Protein AF-A0A2E4KZV9-F1 (afdb_monomer_lite)

Secondary structure (DSSP, 8-state):
--SSSSTTGGGS-------------TTHHHHHHHHHHHHHHIIIIIHHHHHHHHHHS-HHHHHHHHHHHHHHHHHHHHHHHHHTT-HHHHHHHHHHHHHHHHTTTTTTS-HHHHTT-------HHHHHHHTT----SEEEETTTEEEEHHHHHHHHHHTTT-TT--SS---SSSSS--

Radius of gyration: 22.63 Å; chains: 1; bounding box: 38×75×46 Å

pLDDT: mean 75.17, std 19.15, range [31.3, 96.81]

Structure (mmCIF, N/CA/C/O backbone):
data_AF-A0A2E4KZV9-F1
#
_entry.id   AF-A0A2E4KZV9-F1
#
loop_
_atom_site.group_PDB
_atom_site.id
_atom_site.type_symbol
_atom_site.label_atom_id
_atom_site.label_alt_id
_atom_site.label_comp_id
_atom_site.label_asym_id
_atom_site.label_entity_id
_atom_site.label_seq_id
_atom_site.pdbx_PDB_ins_code
_atom_site.Cartn_x
_atom_site.Cartn_y
_atom_site.Cartn_z
_atom_site.occupancy
_atom_site.B_iso_or_equiv
_atom_site.auth_seq_id
_atom_site.auth_comp_id
_atom_site.auth_asym_id
_atom_site.auth_atom_id
_atom_site.pdbx_PDB_model_num
ATOM 1 N N . MET A 1 1 ? 0.400 57.249 -24.953 1.00 50.06 1 MET A N 1
ATOM 2 C CA . MET A 1 1 ? 1.230 56.391 -25.832 1.00 50.06 1 MET A CA 1
ATOM 3 C C . MET A 1 1 ? 2.308 55.679 -25.005 1.00 50.06 1 MET A C 1
ATOM 5 O O . MET A 1 1 ? 3.477 55.988 -25.154 1.00 50.06 1 MET A O 1
ATOM 9 N N . THR A 1 2 ? 1.944 54.763 -24.096 1.00 50.38 2 THR A N 1
ATOM 10 C CA . THR A 1 2 ? 2.905 54.225 -23.094 1.00 50.38 2 THR A CA 1
ATOM 11 C C . THR A 1 2 ? 2.574 52.808 -22.599 1.00 50.38 2 THR A C 1
ATOM 13 O O . THR A 1 2 ? 2.944 52.428 -21.495 1.00 50.38 2 THR A O 1
ATOM 16 N N . ARG A 1 3 ? 1.872 51.988 -23.394 1.00 49.19 3 ARG A N 1
ATOM 17 C CA . ARG A 1 3 ? 1.555 50.592 -23.013 1.00 49.19 3 ARG A CA 1
ATOM 18 C C . ARG A 1 3 ? 2.092 49.512 -23.958 1.00 49.19 3 ARG A C 1
ATOM 20 O O . ARG A 1 3 ? 1.986 48.339 -23.630 1.00 49.19 3 ARG A O 1
ATOM 27 N N . SER A 1 4 ? 2.733 49.879 -25.068 1.00 48.75 4 SER A N 1
ATOM 28 C CA . SER A 1 4 ? 3.157 48.917 -26.101 1.00 48.75 4 SER A CA 1
ATOM 29 C C . SER A 1 4 ? 4.631 48.500 -26.053 1.00 48.75 4 SER A C 1
ATOM 31 O O . SER A 1 4 ? 5.063 47.791 -26.951 1.00 48.75 4 SER A O 1
ATOM 33 N N . PHE A 1 5 ? 5.413 48.899 -25.042 1.00 48.28 5 PHE A N 1
ATOM 34 C CA . PHE A 1 5 ? 6.858 48.605 -25.024 1.00 48.28 5 PHE A CA 1
ATOM 35 C C . PHE A 1 5 ? 7.268 47.425 -24.126 1.00 48.28 5 PHE A C 1
ATOM 37 O O . PHE A 1 5 ? 8.354 46.880 -24.289 1.00 48.28 5 PHE A O 1
ATOM 44 N N . TYR A 1 6 ? 6.396 46.969 -23.222 1.00 45.91 6 TYR A N 1
ATOM 45 C CA . TYR A 1 6 ? 6.730 45.884 -22.285 1.00 45.91 6 TYR A CA 1
ATOM 46 C C . TYR A 1 6 ? 6.465 44.472 -22.824 1.00 45.91 6 TYR A C 1
ATOM 48 O O . TYR A 1 6 ? 6.911 43.502 -22.221 1.00 45.91 6 TYR A O 1
ATOM 56 N N . PHE A 1 7 ? 5.786 44.332 -23.966 1.00 44.88 7 PHE A N 1
ATOM 57 C CA . PHE A 1 7 ? 5.436 43.012 -24.504 1.00 44.88 7 PHE A CA 1
ATOM 58 C C . PHE A 1 7 ? 6.559 42.332 -25.300 1.00 44.88 7 PHE A C 1
ATOM 60 O O . PHE A 1 7 ? 6.496 41.128 -25.518 1.00 44.88 7 PHE A O 1
ATOM 67 N N . VAL A 1 8 ? 7.599 43.064 -25.714 1.00 48.72 8 VAL A N 1
ATOM 68 C CA . VAL A 1 8 ? 8.648 42.515 -26.597 1.00 48.72 8 VAL A CA 1
ATOM 69 C C . VAL A 1 8 ? 9.877 42.016 -25.821 1.00 48.72 8 VAL A C 1
ATOM 71 O O . VAL A 1 8 ? 10.599 41.151 -26.303 1.00 48.72 8 VAL A O 1
ATOM 74 N N . VAL A 1 9 ? 10.096 42.474 -24.583 1.00 46.88 9 VAL A N 1
ATOM 75 C CA . VAL A 1 9 ? 11.299 42.112 -23.802 1.00 46.88 9 VAL A CA 1
ATOM 76 C C . VAL A 1 9 ? 11.137 40.800 -23.014 1.00 46.88 9 VAL A C 1
ATOM 78 O O . VAL A 1 9 ? 12.127 40.158 -22.679 1.00 46.88 9 VAL A O 1
ATOM 81 N N . ALA A 1 10 ? 9.908 40.324 -22.788 1.00 44.62 10 ALA A N 1
ATOM 82 C CA . ALA A 1 10 ? 9.662 39.083 -22.041 1.00 44.62 10 ALA A CA 1
ATOM 83 C C . ALA A 1 10 ? 9.964 37.787 -22.831 1.00 44.62 10 ALA A C 1
ATOM 85 O O . ALA A 1 10 ? 9.966 36.706 -22.251 1.00 44.62 10 ALA A O 1
ATOM 86 N N . LEU A 1 11 ? 10.248 37.877 -24.136 1.00 43.72 11 LEU A N 1
ATOM 87 C CA . LEU A 1 11 ? 10.510 36.716 -25.001 1.00 43.72 11 LEU A CA 1
ATOM 88 C C . LEU A 1 11 ? 11.989 36.294 -25.071 1.00 43.72 11 LEU A C 1
ATOM 90 O O . LEU A 1 11 ? 12.289 35.253 -25.646 1.00 43.72 11 LEU A O 1
ATOM 94 N N . LEU A 1 12 ? 12.911 37.058 -24.475 1.00 41.94 12 LEU A N 1
ATOM 95 C CA . LEU A 1 12 ? 14.358 36.787 -24.542 1.00 41.94 12 LEU A CA 1
ATOM 96 C C . LEU A 1 12 ? 14.948 36.177 -23.260 1.00 41.94 12 LEU A C 1
ATOM 98 O O . LEU A 1 12 ? 16.154 35.964 -23.184 1.00 41.94 12 LEU A O 1
ATOM 102 N N . PHE A 1 13 ? 14.110 35.861 -22.270 1.00 44.31 13 PHE A N 1
ATOM 103 C CA . PHE A 1 13 ? 14.527 35.257 -20.999 1.00 44.31 13 PHE A CA 1
ATOM 104 C C . PHE A 1 13 ? 13.795 33.933 -20.720 1.00 44.31 13 PHE A C 1
ATOM 106 O O . PHE A 1 13 ? 13.403 33.658 -19.592 1.00 44.31 13 PHE A O 1
ATOM 113 N N . SER A 1 14 ? 13.586 33.104 -21.750 1.00 45.47 14 SER A N 1
ATOM 114 C CA . SER A 1 14 ? 13.288 31.679 -21.542 1.00 45.47 14 SER A CA 1
ATOM 115 C C . SER A 1 14 ? 14.609 30.912 -21.464 1.00 45.47 14 SER A C 1
ATOM 117 O O . SER A 1 14 ? 15.231 30.689 -22.506 1.00 45.47 14 SER A O 1
ATOM 119 N N . PRO A 1 15 ? 15.087 30.526 -20.268 1.00 46.44 15 PRO A N 1
ATOM 120 C CA . PRO A 1 15 ? 16.197 29.602 -20.178 1.00 46.44 15 PRO A CA 1
ATOM 121 C C . PRO A 1 15 ? 15.699 28.223 -20.615 1.00 46.44 15 PRO A C 1
ATOM 123 O O . PRO A 1 15 ? 14.774 27.671 -20.028 1.00 46.44 15 PRO A O 1
ATOM 126 N N . GLY A 1 16 ? 16.353 27.675 -21.633 1.00 43.38 16 GLY A N 1
ATOM 127 C CA . GLY A 1 16 ? 16.344 26.247 -21.912 1.00 43.38 16 GLY A CA 1
ATOM 128 C C . GLY A 1 16 ? 15.162 25.754 -22.736 1.00 43.38 16 GLY A C 1
ATOM 129 O O . GLY A 1 16 ? 14.050 25.581 -22.251 1.00 43.38 16 GLY A O 1
ATOM 130 N N . LEU A 1 17 ? 15.477 25.354 -23.968 1.00 43.78 17 LEU A N 1
ATOM 131 C CA . LEU A 1 17 ? 15.018 24.061 -24.461 1.00 43.78 17 LEU A CA 1
ATOM 132 C C . LEU A 1 17 ? 15.205 23.038 -23.329 1.00 43.78 17 LEU A C 1
ATOM 134 O O . LEU A 1 17 ? 16.319 22.573 -23.093 1.00 43.78 17 LEU A O 1
ATOM 138 N N . VAL A 1 18 ? 14.132 22.708 -22.611 1.00 46.66 18 VAL A N 1
ATOM 139 C CA . VAL A 1 18 ? 14.069 21.432 -21.908 1.00 46.66 18 VAL A CA 1
ATOM 140 C C . VAL A 1 18 ? 13.986 20.408 -23.028 1.00 46.66 18 VAL A C 1
ATOM 142 O O . VAL A 1 18 ? 12.912 20.107 -23.544 1.00 46.66 18 VAL A O 1
ATOM 145 N N . PHE A 1 19 ? 15.148 19.935 -23.476 1.00 42.53 19 PHE A N 1
ATOM 146 C CA . PHE A 1 19 ? 15.214 18.622 -24.083 1.00 42.53 19 PHE A CA 1
ATOM 147 C C . PHE A 1 19 ? 14.649 17.701 -23.011 1.00 42.53 19 PHE A C 1
ATOM 149 O O . PHE A 1 19 ? 15.285 17.497 -21.980 1.00 42.53 19 PHE A O 1
ATOM 156 N N . GLY A 1 20 ? 13.410 17.243 -23.193 1.00 40.50 20 GLY A N 1
ATOM 157 C CA . GLY A 1 20 ? 12.973 16.060 -22.481 1.00 40.50 20 GLY A CA 1
ATOM 158 C C . GLY A 1 20 ? 14.002 15.013 -22.851 1.00 40.50 20 GLY A C 1
ATOM 159 O O . GLY A 1 20 ? 14.041 14.589 -24.007 1.00 40.50 20 GLY A O 1
ATOM 160 N N . GLU A 1 21 ? 14.906 14.690 -21.925 1.00 39.62 21 GLU A N 1
ATOM 161 C CA . GLU A 1 21 ? 15.647 13.452 -22.037 1.00 39.62 21 GLU A CA 1
AT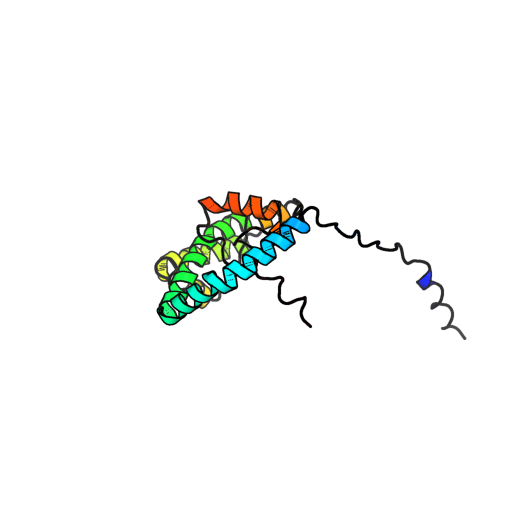OM 162 C C . GLU A 1 21 ? 14.554 12.414 -22.233 1.00 39.62 21 GLU A C 1
ATOM 164 O O . GLU A 1 21 ? 13.683 12.240 -21.379 1.00 39.62 21 GLU A O 1
ATOM 169 N N . THR A 1 22 ? 14.499 11.817 -23.422 1.00 46.22 22 THR A N 1
ATOM 170 C CA . THR A 1 22 ? 13.770 10.576 -23.583 1.00 46.22 22 THR A CA 1
ATOM 171 C C . THR A 1 22 ? 14.490 9.642 -22.637 1.00 46.22 22 THR A C 1
ATOM 173 O O . THR A 1 22 ? 15.556 9.132 -22.988 1.00 46.22 22 THR A O 1
ATOM 176 N N . GLU A 1 23 ? 13.984 9.544 -21.407 1.00 56.47 23 GLU A N 1
ATOM 177 C CA . GLU A 1 23 ? 14.424 8.596 -20.403 1.00 56.47 23 GLU A CA 1
ATOM 178 C C . GLU A 1 23 ? 14.237 7.245 -21.077 1.00 56.47 23 GLU A C 1
ATOM 180 O O . GLU A 1 23 ? 13.130 6.727 -21.228 1.00 56.47 23 GLU A O 1
ATOM 185 N N . THR A 1 24 ? 15.314 6.802 -21.719 1.00 62.22 24 THR A N 1
ATOM 186 C CA . THR A 1 24 ? 15.263 5.710 -22.672 1.00 62.22 24 THR A CA 1
ATOM 187 C C . THR A 1 24 ? 15.169 4.494 -21.795 1.00 62.22 24 THR A C 1
ATOM 189 O O . THR A 1 24 ? 16.175 4.123 -21.197 1.00 62.22 24 THR A O 1
ATOM 192 N N . ASP A 1 25 ? 13.957 3.951 -21.652 1.00 72.69 25 ASP A N 1
ATOM 193 C CA . ASP A 1 25 ? 13.683 2.785 -20.820 1.00 72.69 25 ASP A CA 1
ATOM 194 C C . ASP A 1 25 ? 14.678 1.675 -21.197 1.00 72.69 25 ASP A C 1
ATOM 196 O O . ASP A 1 25 ? 14.534 1.053 -22.259 1.00 72.69 25 ASP A O 1
ATOM 200 N N . PRO A 1 26 ? 15.697 1.406 -20.355 1.00 80.12 26 PRO A N 1
ATOM 201 C CA . PRO A 1 26 ? 16.760 0.469 -20.702 1.00 80.12 26 PRO A CA 1
ATOM 202 C C . PRO A 1 26 ? 16.222 -0.947 -20.933 1.00 80.12 26 PRO A C 1
ATOM 204 O O . PRO A 1 26 ? 16.871 -1.769 -21.583 1.00 80.12 26 PRO A O 1
ATOM 207 N N . PHE A 1 27 ? 15.025 -1.232 -20.410 1.00 81.62 27 PHE A N 1
ATOM 208 C CA . PHE A 1 27 ? 14.378 -2.531 -20.442 1.00 81.62 27 PHE A CA 1
ATOM 209 C C . PHE A 1 27 ? 13.094 -2.541 -21.275 1.00 81.62 27 PHE A C 1
ATOM 211 O O . PHE A 1 27 ? 12.301 -3.472 -21.141 1.00 81.62 27 PHE A O 1
ATOM 218 N N . GLU A 1 28 ? 12.907 -1.602 -22.209 1.00 79.69 28 GLU A N 1
ATOM 219 C CA . GLU A 1 28 ? 11.669 -1.470 -22.995 1.00 79.69 28 GLU A CA 1
ATOM 220 C C . GLU A 1 28 ? 11.206 -2.797 -23.631 1.00 79.69 28 GLU A C 1
ATOM 222 O O . GLU A 1 28 ? 10.036 -3.181 -23.538 1.00 79.69 28 GLU A O 1
ATOM 227 N N . ARG A 1 29 ? 12.127 -3.551 -24.252 1.00 83.75 29 ARG A N 1
ATOM 228 C CA . ARG A 1 29 ? 11.801 -4.837 -24.894 1.00 83.75 29 ARG A CA 1
ATOM 229 C C . ARG A 1 29 ? 11.295 -5.869 -23.883 1.00 83.75 29 ARG A C 1
ATOM 231 O O . ARG A 1 29 ? 10.337 -6.585 -24.174 1.00 83.75 29 ARG A O 1
ATOM 238 N N . TRP A 1 30 ? 11.930 -5.944 -22.715 1.00 83.12 30 TRP A N 1
ATOM 239 C CA . TRP A 1 30 ? 11.498 -6.818 -21.625 1.00 83.12 30 TRP A CA 1
ATOM 240 C C . TRP A 1 30 ? 10.144 -6.364 -21.079 1.00 83.12 30 TRP A C 1
ATOM 242 O O . TRP A 1 30 ? 9.221 -7.170 -20.971 1.00 83.12 30 TRP A O 1
ATOM 252 N N . ASN A 1 31 ? 9.997 -5.064 -20.832 1.00 83.44 31 ASN A N 1
ATOM 253 C CA . ASN A 1 31 ? 8.807 -4.463 -20.253 1.00 83.44 31 ASN A CA 1
ATOM 254 C C . ASN A 1 31 ? 7.572 -4.700 -21.124 1.00 83.44 31 ASN A C 1
ATOM 256 O O . ASN A 1 31 ? 6.543 -5.159 -20.629 1.00 83.44 31 ASN A O 1
ATOM 260 N N . ARG A 1 32 ? 7.690 -4.500 -22.441 1.00 85.06 32 ARG A N 1
ATOM 261 C CA . ARG A 1 32 ? 6.616 -4.804 -23.399 1.00 85.06 32 ARG A CA 1
ATOM 262 C C . ARG A 1 32 ? 6.280 -6.295 -23.448 1.00 85.06 32 ARG A C 1
ATOM 264 O O . ARG A 1 32 ? 5.102 -6.650 -23.490 1.00 85.06 32 ARG A O 1
ATOM 271 N N . ALA A 1 33 ? 7.287 -7.171 -23.432 1.00 84.44 33 ALA A N 1
ATOM 272 C CA . ALA A 1 33 ? 7.072 -8.617 -23.452 1.00 84.44 33 ALA A CA 1
ATOM 273 C C . ALA A 1 33 ? 6.362 -9.108 -22.179 1.00 84.44 33 ALA A C 1
ATOM 275 O O . ALA A 1 33 ? 5.382 -9.849 -22.268 1.00 84.44 33 ALA A O 1
ATOM 276 N N . MET A 1 34 ? 6.810 -8.657 -21.005 1.00 84.38 34 MET A N 1
ATOM 277 C CA . MET A 1 34 ? 6.185 -8.990 -19.723 1.00 84.38 34 MET A CA 1
ATOM 278 C C . MET A 1 34 ? 4.796 -8.374 -19.590 1.00 84.38 34 MET A C 1
ATOM 280 O O . MET A 1 34 ? 3.887 -9.033 -19.096 1.00 84.38 34 MET A O 1
ATOM 284 N N . PHE A 1 35 ? 4.580 -7.162 -20.099 1.00 82.44 35 PHE A N 1
ATOM 285 C CA . PHE A 1 35 ? 3.251 -6.559 -20.151 1.00 82.44 35 PHE A CA 1
ATOM 286 C C . PHE A 1 35 ? 2.278 -7.397 -20.993 1.00 82.44 35 PHE A C 1
ATOM 288 O O . PHE A 1 35 ? 1.161 -7.680 -20.560 1.00 82.44 35 PHE A O 1
ATOM 295 N N . ALA A 1 36 ? 2.707 -7.864 -22.170 1.00 84.94 36 ALA A N 1
ATOM 296 C CA . ALA A 1 36 ? 1.899 -8.755 -23.000 1.00 84.94 36 ALA A CA 1
ATOM 297 C C . ALA A 1 36 ? 1.638 -10.111 -22.319 1.00 84.94 36 ALA A C 1
ATOM 299 O O . ALA A 1 36 ? 0.532 -10.647 -22.414 1.00 84.94 36 ALA A O 1
ATOM 300 N N . PHE A 1 37 ? 2.630 -10.661 -21.611 1.00 87.69 37 PHE A N 1
ATOM 301 C CA . PHE A 1 37 ? 2.453 -11.859 -20.791 1.00 87.69 37 PHE A CA 1
ATOM 302 C C . PHE A 1 37 ? 1.420 -11.634 -19.678 1.00 87.69 37 PHE A C 1
ATOM 304 O O . PHE A 1 37 ? 0.494 -12.431 -19.555 1.00 87.69 37 PHE A O 1
ATOM 311 N N . ASN A 1 38 ? 1.515 -10.531 -18.933 1.00 82.25 38 ASN A N 1
ATOM 312 C CA . ASN A 1 38 ? 0.593 -10.190 -17.849 1.00 82.25 38 ASN A CA 1
ATOM 313 C C . ASN A 1 38 ? -0.837 -10.011 -18.355 1.00 82.25 38 ASN A C 1
ATOM 315 O O . ASN A 1 38 ? -1.756 -10.539 -17.743 1.00 82.25 38 ASN A O 1
ATOM 319 N N . GLN A 1 39 ? -1.036 -9.355 -19.501 1.00 85.06 39 GLN A N 1
ATOM 320 C CA . GLN A 1 39 ? -2.363 -9.241 -20.115 1.00 85.06 39 GLN A CA 1
ATOM 321 C C . GLN A 1 39 ? -2.955 -10.605 -20.496 1.00 85.06 39 GLN A C 1
ATOM 323 O O . GLN A 1 39 ? -4.151 -10.848 -20.315 1.00 85.06 39 GLN A O 1
ATOM 328 N N . LYS A 1 40 ? -2.133 -11.528 -21.010 1.00 87.19 40 LYS A N 1
ATOM 329 C CA . LYS A 1 40 ? -2.580 -12.902 -21.287 1.00 87.19 40 LYS A CA 1
ATOM 330 C C . LYS A 1 40 ? -2.895 -13.649 -19.992 1.00 87.19 40 LYS A C 1
ATOM 332 O O . LYS A 1 40 ? -3.955 -14.252 -19.881 1.00 87.19 40 LYS A O 1
ATOM 337 N N . ALA A 1 41 ? -2.013 -13.593 -19.002 1.00 84.56 41 ALA A N 1
ATOM 338 C CA . ALA A 1 41 ? -2.252 -14.220 -17.708 1.00 84.56 41 ALA A CA 1
ATOM 339 C C . ALA A 1 41 ? -3.534 -13.683 -17.052 1.00 84.56 41 ALA A C 1
ATOM 341 O O . ALA A 1 41 ? -4.331 -14.468 -16.540 1.00 84.56 41 ALA A O 1
ATOM 342 N N . ASP A 1 42 ? -3.774 -12.372 -17.130 1.00 81.12 42 ASP A N 1
ATOM 343 C CA . ASP A 1 42 ? -4.994 -11.764 -16.620 1.00 81.12 42 ASP A CA 1
ATOM 344 C C . ASP A 1 42 ? -6.230 -12.280 -17.355 1.00 81.12 42 ASP A C 1
ATOM 346 O O . ASP A 1 42 ? -7.111 -12.872 -16.737 1.00 81.12 42 ASP A O 1
ATOM 350 N N . SER A 1 43 ? -6.262 -12.159 -18.681 1.00 84.25 43 SER A N 1
ATOM 351 C CA . SER A 1 43 ? -7.424 -12.560 -19.483 1.00 84.25 43 SER A CA 1
ATOM 352 C C . SER A 1 43 ? -7.766 -14.052 -19.386 1.00 84.25 43 SER A C 1
ATOM 354 O O . SER A 1 43 ? -8.949 -14.395 -19.322 1.00 84.25 43 SER A O 1
ATOM 356 N N . TYR A 1 44 ? -6.764 -14.935 -19.351 1.00 85.31 44 TYR A N 1
ATOM 357 C CA . TYR A 1 44 ? -6.978 -16.386 -19.372 1.00 85.31 44 TYR A CA 1
ATOM 358 C C . TYR A 1 44 ? -7.048 -17.036 -17.988 1.00 85.31 44 TYR A C 1
ATOM 360 O O . TYR A 1 44 ? -7.682 -18.081 -17.854 1.00 85.31 44 TYR A O 1
ATOM 368 N N . VAL A 1 45 ? -6.408 -16.459 -16.967 1.00 86.69 45 VAL A N 1
ATOM 369 C CA . VAL A 1 45 ? -6.277 -17.099 -15.647 1.00 86.69 45 VAL A CA 1
ATOM 370 C C . VAL A 1 45 ? -6.801 -16.198 -14.536 1.00 86.69 45 VAL A C 1
ATOM 372 O O . VAL A 1 45 ? -7.765 -16.569 -13.866 1.00 86.69 45 VAL A O 1
ATOM 375 N N . LEU A 1 46 ? -6.215 -15.014 -14.337 1.00 82.06 46 LEU A N 1
ATOM 376 C CA . LEU A 1 46 ? -6.499 -14.202 -13.146 1.00 82.06 46 LEU A CA 1
ATOM 377 C C . LEU A 1 46 ? -7.934 -13.665 -13.151 1.00 82.06 46 LEU A C 1
ATOM 379 O O . LEU A 1 46 ? -8.657 -13.845 -12.171 1.00 82.06 46 LEU A O 1
ATOM 383 N N . SER A 1 47 ? -8.386 -13.080 -14.262 1.00 84.38 47 SER A N 1
ATOM 384 C CA . SER A 1 47 ? -9.742 -12.546 -14.402 1.00 84.38 47 SER A CA 1
ATOM 385 C C . SER A 1 47 ? -10.823 -13.631 -14.268 1.00 84.38 47 SER A C 1
ATOM 387 O O . SER A 1 47 ? -11.771 -13.422 -13.502 1.00 84.38 47 SER 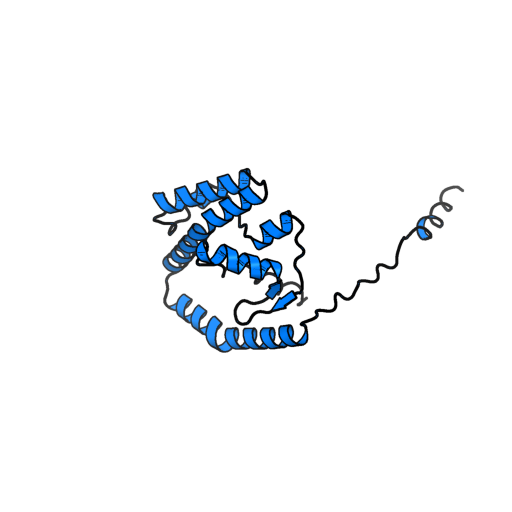A O 1
ATOM 389 N N . PRO A 1 48 ? -10.740 -14.794 -14.948 1.00 85.25 48 PRO A N 1
ATOM 390 C CA . PRO A 1 48 ? -11.687 -15.892 -14.739 1.00 85.25 48 PRO A CA 1
ATOM 391 C C . PRO A 1 48 ? -11.723 -16.403 -13.294 1.00 85.25 48 PRO A C 1
ATOM 393 O O . PRO A 1 48 ? -12.812 -16.561 -12.738 1.00 85.25 48 PRO A O 1
ATOM 396 N N . VAL A 1 49 ? -10.563 -16.593 -12.653 1.00 85.12 49 VAL A N 1
ATOM 397 C CA . VAL A 1 49 ? -10.476 -17.021 -11.245 1.00 85.12 49 VAL A CA 1
ATOM 398 C C . VAL A 1 49 ? -11.097 -15.977 -10.316 1.00 85.12 49 VAL A C 1
ATOM 400 O O . VAL A 1 49 ? -11.909 -16.323 -9.458 1.00 85.12 49 VAL A O 1
ATOM 403 N N . ALA A 1 50 ? -10.800 -14.692 -10.520 1.00 81.38 50 ALA A N 1
ATOM 404 C CA . ALA A 1 50 ? -11.364 -13.602 -9.730 1.00 81.38 50 ALA A CA 1
ATOM 405 C C . ALA A 1 50 ? -12.891 -13.498 -9.888 1.00 81.38 50 ALA A C 1
ATOM 407 O O . ALA A 1 50 ? -13.608 -13.266 -8.908 1.00 81.38 50 ALA A O 1
ATOM 408 N N . LYS A 1 51 ? -13.414 -13.703 -11.106 1.00 82.81 51 LYS A N 1
ATOM 409 C CA . LYS A 1 51 ? -14.860 -13.781 -11.371 1.00 82.81 51 LYS A CA 1
ATOM 410 C C . LYS A 1 51 ? -15.490 -14.991 -10.679 1.00 82.81 51 LYS A C 1
ATOM 412 O O . LYS A 1 51 ? -16.527 -14.828 -10.041 1.00 82.81 51 LYS A O 1
ATOM 417 N N . GLY A 1 52 ? -14.851 -16.160 -10.741 1.00 86.44 52 GLY A N 1
ATOM 418 C CA . GLY A 1 52 ? -15.285 -17.366 -10.032 1.00 86.44 52 GLY A CA 1
ATOM 419 C C . GLY A 1 52 ? -15.346 -17.152 -8.519 1.00 86.44 52 GLY A C 1
ATOM 420 O O . GLY A 1 52 ? -16.390 -17.369 -7.910 1.00 86.44 52 GLY A O 1
ATOM 421 N N . TYR A 1 53 ? -14.279 -16.608 -7.926 1.00 80.94 53 TYR A N 1
ATOM 422 C CA . TYR A 1 53 ? -14.230 -16.244 -6.508 1.00 80.94 53 TYR A CA 1
ATOM 423 C C . TYR A 1 53 ? -15.351 -15.268 -6.123 1.00 80.94 53 TYR A C 1
ATOM 425 O O . TYR A 1 53 ? -16.036 -15.462 -5.118 1.00 80.94 53 TYR A O 1
ATOM 433 N N . ARG A 1 54 ? -15.591 -14.240 -6.948 1.00 84.94 54 ARG A N 1
ATOM 434 C CA . ARG A 1 54 ? -16.682 -13.269 -6.765 1.00 84.94 54 ARG A CA 1
ATOM 435 C C . ARG A 1 54 ? -18.071 -13.904 -6.855 1.00 84.94 54 ARG A C 1
ATOM 437 O O . ARG A 1 54 ? -18.965 -13.432 -6.158 1.00 84.94 54 ARG A O 1
ATOM 444 N N . ALA A 1 55 ? -18.245 -14.914 -7.705 1.00 87.44 55 ALA A N 1
ATOM 445 C CA . ALA A 1 55 ? -19.515 -15.608 -7.891 1.00 87.44 55 ALA A CA 1
ATOM 446 C C . ALA A 1 55 ? -19.853 -16.525 -6.707 1.00 87.44 55 ALA A C 1
ATOM 448 O O . ALA A 1 55 ? -21.001 -16.552 -6.275 1.00 87.44 55 ALA A O 1
ATOM 449 N N . ILE A 1 56 ? -18.862 -17.238 -6.160 1.00 90.38 56 ILE A N 1
ATOM 450 C CA . ILE A 1 56 ? -19.078 -18.188 -5.055 1.00 90.38 56 ILE A CA 1
ATOM 451 C C . ILE A 1 56 ? -19.020 -17.535 -3.670 1.00 90.38 56 ILE A C 1
ATOM 453 O O . ILE A 1 56 ? -19.615 -18.047 -2.725 1.00 90.38 56 ILE A O 1
ATOM 457 N N . THR A 1 57 ? -18.304 -16.414 -3.527 1.00 87.12 57 THR A N 1
ATOM 458 C CA . THR A 1 57 ? -18.028 -15.815 -2.214 1.00 87.12 57 THR A CA 1
ATOM 459 C C . THR A 1 57 ? -18.922 -14.597 -1.956 1.00 87.12 57 THR A C 1
ATOM 461 O O . THR A 1 57 ? -18.833 -13.594 -2.683 1.00 87.12 57 THR A O 1
ATOM 464 N N . PRO A 1 58 ? -19.738 -14.604 -0.885 1.00 91.06 58 PRO A N 1
ATOM 465 C CA . PRO A 1 58 ? -20.561 -13.460 -0.506 1.00 91.06 58 PRO A CA 1
ATOM 466 C C . PRO A 1 58 ? -19.734 -12.195 -0.254 1.00 91.06 58 PRO A C 1
ATOM 468 O O . PRO A 1 58 ? -18.604 -12.252 0.236 1.00 91.06 58 PRO A O 1
ATOM 471 N N . LYS A 1 59 ? -20.315 -11.024 -0.552 1.00 89.25 59 LYS A N 1
ATOM 472 C CA . LYS A 1 59 ? -19.654 -9.719 -0.369 1.00 89.25 59 LYS A CA 1
ATOM 473 C C . LYS A 1 59 ? -19.075 -9.519 1.048 1.00 89.25 59 LYS A C 1
ATOM 475 O O . LYS A 1 59 ? -17.922 -9.105 1.110 1.00 89.25 59 LYS A O 1
ATOM 480 N N . PRO A 1 60 ? -19.774 -9.858 2.156 1.00 88.06 60 PRO A N 1
ATOM 481 C CA . PRO A 1 60 ? -19.232 -9.663 3.505 1.00 88.06 60 PRO A CA 1
ATOM 482 C C . PRO A 1 60 ? -17.955 -10.464 3.769 1.00 88.06 60 PRO A C 1
ATOM 484 O O . PRO A 1 60 ? -17.018 -9.942 4.358 1.00 88.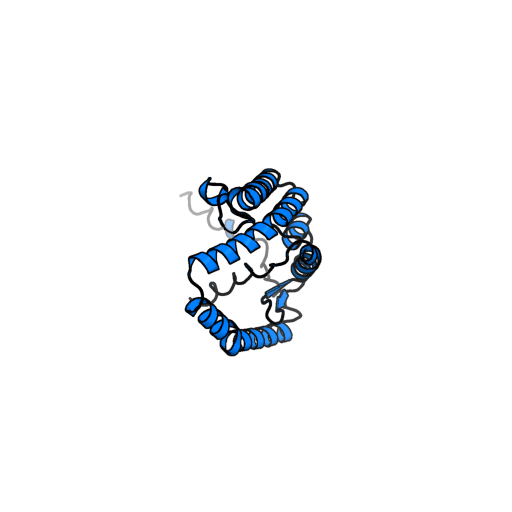06 60 PRO A O 1
ATOM 487 N N . VAL A 1 61 ? -17.890 -11.704 3.274 1.00 87.69 61 VAL A N 1
ATOM 488 C CA . VAL A 1 61 ? -16.706 -12.562 3.420 1.00 87.69 61 VAL A CA 1
ATOM 489 C C . VAL A 1 61 ? -15.535 -11.984 2.630 1.00 87.69 61 VAL A C 1
ATOM 491 O O . VAL A 1 61 ? -14.437 -11.870 3.161 1.00 87.69 61 VAL A O 1
ATOM 494 N N . ARG A 1 62 ? -15.770 -11.539 1.388 1.00 87.00 62 ARG A N 1
ATOM 495 C CA . ARG A 1 62 ? -14.730 -10.895 0.565 1.00 87.00 62 ARG A CA 1
ATOM 496 C C . ARG A 1 62 ? -14.194 -9.618 1.207 1.00 87.00 62 ARG A C 1
ATOM 498 O O . ARG A 1 62 ? -12.987 -9.405 1.222 1.00 87.00 62 ARG A O 1
ATOM 505 N N . THR A 1 63 ? -15.083 -8.788 1.749 1.00 88.00 63 THR A N 1
ATOM 506 C CA . THR A 1 63 ? -14.698 -7.576 2.479 1.00 88.00 63 THR A CA 1
ATOM 507 C C . THR A 1 63 ? -13.909 -7.917 3.739 1.00 88.00 63 THR A C 1
ATOM 509 O O . THR A 1 63 ? -12.877 -7.303 3.965 1.00 88.00 63 THR A O 1
ATOM 512 N N . GLY A 1 64 ? -14.327 -8.923 4.513 1.00 85.56 64 GLY A N 1
ATOM 513 C CA . GLY A 1 64 ? -13.597 -9.338 5.711 1.00 85.56 64 GLY A CA 1
ATOM 514 C C . GLY A 1 64 ? -12.187 -9.839 5.410 1.00 85.56 64 GLY A C 1
ATOM 515 O O . GLY A 1 64 ? -11.242 -9.446 6.083 1.00 85.56 64 GLY A O 1
ATOM 516 N N . VAL A 1 65 ? -12.027 -10.633 4.348 1.00 85.75 65 VAL A N 1
ATOM 517 C CA . VAL A 1 65 ? -10.706 -11.082 3.886 1.00 85.75 65 VAL A CA 1
ATOM 518 C C . VAL A 1 65 ? -9.837 -9.899 3.446 1.00 85.75 65 VAL A C 1
ATOM 520 O O . VAL A 1 65 ? -8.670 -9.852 3.822 1.00 85.75 65 VAL A O 1
ATOM 523 N N . SER A 1 66 ? -10.389 -8.927 2.706 1.00 86.25 66 SER A N 1
ATOM 524 C CA . SER A 1 66 ? -9.646 -7.706 2.348 1.00 86.25 66 SER A CA 1
ATOM 525 C C . SER A 1 66 ? -9.206 -6.944 3.595 1.00 86.25 66 SER A C 1
ATOM 527 O O . SER A 1 66 ? -8.021 -6.690 3.757 1.00 86.25 66 SER A O 1
ATOM 529 N N . ASN A 1 67 ? -10.134 -6.670 4.518 1.00 88.94 67 ASN A N 1
ATOM 530 C CA . ASN A 1 67 ? -9.843 -5.917 5.735 1.00 88.94 67 ASN A CA 1
ATOM 531 C C . ASN A 1 67 ? -8.773 -6.604 6.598 1.00 88.94 67 ASN A C 1
ATOM 533 O O . ASN A 1 67 ? -7.929 -5.924 7.178 1.00 88.94 67 ASN A O 1
ATOM 537 N N . PHE A 1 68 ? -8.794 -7.939 6.674 1.00 87.44 68 PHE A N 1
ATOM 538 C CA . PHE A 1 68 ? -7.794 -8.717 7.400 1.00 87.44 68 PHE A CA 1
ATOM 539 C C . PHE A 1 68 ? -6.391 -8.482 6.834 1.00 87.44 68 PHE A C 1
ATOM 541 O O . PHE A 1 68 ? -5.459 -8.200 7.585 1.00 87.44 68 PHE A O 1
ATOM 548 N N . PHE A 1 69 ? -6.241 -8.551 5.511 1.00 86.00 69 PHE A N 1
ATOM 549 C CA . PHE A 1 69 ? -4.953 -8.308 4.868 1.00 86.00 69 PHE A CA 1
ATOM 550 C C . PHE A 1 69 ? -4.532 -6.840 4.921 1.00 86.00 69 PHE A C 1
ATOM 552 O O . PHE A 1 69 ? -3.363 -6.564 5.184 1.00 86.00 69 PHE A O 1
ATOM 559 N N . ASP A 1 70 ? -5.477 -5.911 4.781 1.00 87.69 70 ASP A N 1
ATOM 560 C CA . ASP A 1 70 ? -5.225 -4.485 4.985 1.00 87.69 70 ASP A CA 1
ATOM 561 C C . ASP A 1 70 ? -4.703 -4.227 6.407 1.00 87.69 70 ASP A C 1
ATOM 563 O O . ASP A 1 70 ? -3.738 -3.492 6.590 1.00 87.69 70 ASP A O 1
ATOM 567 N N . ASN A 1 71 ? -5.297 -4.875 7.416 1.00 90.69 71 ASN A N 1
ATOM 568 C CA . ASN A 1 71 ? -4.883 -4.777 8.814 1.00 90.69 71 ASN A CA 1
ATOM 569 C C . ASN A 1 71 ? -3.459 -5.307 9.045 1.00 90.69 71 ASN A C 1
ATOM 571 O O . ASN A 1 71 ? -2.703 -4.703 9.800 1.00 90.69 71 ASN A O 1
ATOM 575 N N . LEU A 1 72 ? -3.058 -6.391 8.373 1.00 87.31 72 LEU A N 1
ATOM 576 C CA . LEU A 1 72 ? -1.686 -6.909 8.455 1.00 87.31 72 LEU A CA 1
ATOM 577 C C . LEU A 1 72 ? -0.640 -5.953 7.859 1.00 87.31 72 LEU A C 1
ATOM 579 O O . LEU A 1 72 ? 0.519 -6.017 8.259 1.00 87.31 72 LEU A O 1
ATOM 583 N N . GLY A 1 73 ? -1.033 -5.057 6.948 1.00 86.88 73 GLY A N 1
ATOM 584 C CA . GLY A 1 73 ? -0.157 -4.020 6.391 1.00 86.88 73 GLY A CA 1
ATOM 585 C C . GLY A 1 73 ? -0.015 -2.760 7.262 1.00 86.88 73 GLY A C 1
ATOM 586 O O . GLY A 1 73 ? 0.908 -1.965 7.057 1.00 86.88 73 GLY A O 1
ATOM 587 N N . GLU A 1 74 ? -0.889 -2.558 8.252 1.00 90.81 74 GLU A N 1
ATOM 588 C CA . GLU A 1 74 ? -0.875 -1.368 9.118 1.00 90.81 74 GLU A CA 1
ATOM 589 C C . GLU A 1 74 ? 0.415 -1.246 9.971 1.00 90.81 74 GLU A C 1
ATOM 591 O O . GLU A 1 74 ? 0.956 -0.141 10.057 1.00 90.81 74 GLU A O 1
ATOM 596 N N . PRO A 1 75 ? 0.988 -2.321 10.564 1.00 90.06 75 PRO A N 1
ATOM 597 C CA . PRO A 1 75 ? 2.252 -2.233 11.304 1.00 90.06 75 PRO A CA 1
ATOM 598 C C . PRO A 1 75 ? 3.430 -1.776 10.442 1.00 90.06 75 PRO A C 1
ATOM 600 O O . PRO A 1 75 ? 4.276 -1.011 10.897 1.00 90.06 75 PRO A O 1
ATOM 603 N N . ILE A 1 76 ? 3.474 -2.213 9.187 1.00 87.56 76 ILE A N 1
ATOM 604 C CA . ILE A 1 76 ? 4.532 -1.848 8.238 1.00 87.56 76 ILE A CA 1
ATOM 605 C C . ILE A 1 76 ? 4.405 -0.392 7.859 1.00 87.56 76 ILE A C 1
ATOM 607 O O . ILE A 1 76 ? 5.385 0.345 7.905 1.00 87.56 76 ILE A O 1
ATOM 611 N N . THR A 1 77 ? 3.178 0.034 7.570 1.00 89.31 77 THR A N 1
ATOM 612 C CA . THR A 1 77 ? 2.874 1.441 7.341 1.00 89.31 77 THR A CA 1
ATOM 613 C C . THR A 1 77 ? 3.281 2.278 8.550 1.00 89.31 77 THR A C 1
ATOM 615 O O . THR A 1 77 ? 3.862 3.348 8.377 1.00 89.31 77 THR A O 1
ATOM 618 N N . ALA A 1 78 ? 3.052 1.796 9.776 1.00 91.56 78 ALA A N 1
ATOM 619 C CA . ALA A 1 78 ? 3.484 2.489 10.983 1.00 91.56 78 ALA A CA 1
ATOM 620 C C . ALA A 1 78 ? 5.016 2.601 11.071 1.00 91.56 78 ALA A C 1
ATOM 622 O O . ALA A 1 78 ? 5.525 3.700 11.293 1.00 91.56 78 ALA A O 1
ATOM 623 N N . VAL A 1 79 ? 5.752 1.507 10.843 1.00 90.81 79 VAL A N 1
ATOM 624 C CA . VAL A 1 79 ? 7.226 1.500 10.845 1.00 90.81 79 VAL A CA 1
ATOM 625 C C . VAL A 1 79 ? 7.778 2.426 9.761 1.00 90.81 79 VAL A C 1
ATOM 627 O O . VAL A 1 79 ? 8.585 3.303 10.064 1.00 90.81 79 VAL A O 1
ATOM 630 N N . ASN A 1 80 ? 7.304 2.308 8.523 1.00 88.44 80 ASN A N 1
ATOM 631 C CA . ASN A 1 80 ? 7.738 3.154 7.413 1.00 88.44 80 ASN A CA 1
ATOM 632 C C . ASN A 1 80 ? 7.371 4.628 7.636 1.00 88.44 80 ASN A C 1
ATOM 634 O O . ASN A 1 80 ? 8.192 5.509 7.398 1.00 88.44 80 ASN A O 1
ATOM 638 N N . SER A 1 81 ? 6.201 4.920 8.208 1.00 92.69 81 SER A N 1
ATOM 639 C CA . SER A 1 81 ? 5.831 6.284 8.604 1.00 92.69 81 SER A CA 1
ATOM 640 C C . SER A 1 81 ? 6.794 6.871 9.638 1.00 92.69 81 SER A C 1
ATOM 642 O O . SER A 1 81 ? 7.139 8.049 9.548 1.00 92.69 81 SER A O 1
ATOM 644 N N . VAL A 1 82 ? 7.252 6.074 10.611 1.00 93.62 82 VAL A N 1
ATOM 645 C CA . VAL A 1 82 ? 8.275 6.507 11.577 1.00 93.62 82 VAL A CA 1
ATOM 646 C C . VAL A 1 82 ? 9.598 6.783 10.867 1.00 93.62 82 VAL A C 1
ATOM 648 O O . VAL A 1 82 ? 10.188 7.841 11.082 1.00 93.62 82 VAL A O 1
ATOM 651 N N . LEU A 1 83 ? 10.036 5.882 9.982 1.00 91.19 83 LEU A N 1
ATOM 652 C CA . LEU A 1 83 ? 11.270 6.047 9.206 1.00 91.19 83 LEU A CA 1
ATOM 653 C C . LEU A 1 83 ? 11.233 7.271 8.281 1.00 91.19 83 LEU A C 1
ATOM 655 O O . LEU A 1 83 ? 12.274 7.862 8.009 1.00 91.19 83 LEU A O 1
ATOM 659 N N . GLN A 1 84 ? 10.048 7.675 7.831 1.00 91.75 84 GLN A N 1
ATOM 660 C CA . GLN A 1 84 ? 9.822 8.875 7.025 1.00 91.75 84 GLN A CA 1
ATOM 661 C C . GLN A 1 84 ? 9.543 10.137 7.860 1.00 91.75 84 GLN A C 1
ATOM 663 O O . GLN A 1 84 ? 9.133 11.155 7.313 1.00 91.75 84 GLN A O 1
ATOM 668 N N . ALA A 1 85 ? 9.721 10.091 9.186 1.00 95.06 85 ALA A N 1
ATOM 669 C CA . ALA A 1 85 ? 9.434 11.202 10.098 1.00 95.06 85 ALA A CA 1
ATOM 670 C C . ALA A 1 85 ? 7.986 11.743 10.005 1.00 95.06 85 ALA A C 1
ATOM 672 O O . ALA A 1 85 ? 7.736 12.936 10.184 1.00 95.06 85 ALA A O 1
ATOM 673 N N . LYS A 1 86 ? 7.008 10.855 9.771 1.00 94.38 86 LYS A N 1
ATOM 674 C CA . LYS A 1 86 ? 5.565 11.146 9.690 1.00 94.38 86 LYS A CA 1
ATOM 675 C C . LYS A 1 86 ? 4.815 10.603 10.927 1.00 94.38 86 LYS A C 1
ATOM 677 O O . LYS A 1 86 ? 4.055 9.635 10.814 1.00 94.38 86 LYS A O 1
ATOM 682 N N . PRO A 1 87 ? 4.961 11.208 12.125 1.00 93.50 87 PRO A N 1
ATOM 683 C CA . PRO A 1 87 ? 4.412 10.653 13.369 1.00 93.50 87 PRO A CA 1
ATOM 684 C C . PRO A 1 87 ? 2.880 10.539 13.370 1.00 93.50 87 PRO A C 1
ATOM 686 O O . PRO A 1 87 ? 2.341 9.566 13.890 1.00 93.50 87 PRO A O 1
ATOM 689 N N . GLY A 1 88 ? 2.164 11.481 12.744 1.00 95.25 88 GLY A N 1
ATOM 690 C CA . GLY A 1 88 ? 0.700 11.420 12.645 1.00 95.25 88 GLY A CA 1
ATOM 691 C C . GLY A 1 88 ? 0.204 10.196 11.868 1.00 95.25 88 GLY A C 1
ATOM 692 O O . GLY A 1 88 ? -0.737 9.531 12.297 1.00 95.25 88 GLY A O 1
ATOM 693 N N . LYS A 1 89 ? 0.881 9.846 10.768 1.00 93.88 89 LYS A N 1
ATOM 694 C CA . LYS A 1 89 ? 0.567 8.649 9.974 1.00 93.88 89 LYS A CA 1
ATOM 695 C C . LYS A 1 89 ? 0.871 7.361 10.732 1.00 93.88 89 LYS A C 1
ATOM 697 O O . LYS A 1 89 ? 0.064 6.431 10.728 1.00 93.88 89 LYS A O 1
ATOM 702 N N . ALA A 1 90 ? 1.997 7.338 11.448 1.00 94.19 90 ALA A N 1
ATOM 703 C CA . ALA A 1 90 ? 2.388 6.198 12.268 1.00 94.19 90 ALA A CA 1
ATOM 704 C C . ALA A 1 90 ? 1.350 5.901 13.360 1.00 94.19 90 ALA A C 1
ATOM 706 O O . ALA A 1 90 ? 0.904 4.763 13.502 1.00 94.19 90 ALA A O 1
ATOM 707 N N . VAL A 1 91 ? 0.913 6.936 14.087 1.00 96.12 91 VAL A N 1
ATOM 708 C CA . VAL A 1 91 ? -0.101 6.803 15.142 1.00 96.12 91 VAL A CA 1
ATOM 709 C C . VAL A 1 91 ? -1.447 6.373 14.567 1.00 96.12 91 VAL A C 1
ATOM 711 O O . VAL A 1 91 ? -2.081 5.487 15.139 1.00 96.12 91 VAL A O 1
ATOM 714 N N . ARG A 1 92 ? -1.880 6.942 13.432 1.00 96.38 92 ARG A N 1
ATOM 715 C CA . ARG A 1 92 ? -3.119 6.514 12.762 1.00 96.38 92 ARG A CA 1
ATOM 716 C C . ARG A 1 92 ? -3.063 5.034 12.395 1.00 96.38 92 ARG A C 1
ATOM 718 O O . ARG A 1 92 ? -3.938 4.294 12.827 1.00 96.38 92 ARG A O 1
ATOM 725 N N . SER A 1 93 ? -2.012 4.592 11.709 1.00 94.25 93 SER A N 1
ATOM 726 C CA . SER A 1 93 ? -1.852 3.193 11.278 1.00 94.25 93 SER A CA 1
ATOM 727 C C . SER A 1 93 ? -1.802 2.229 12.468 1.00 94.25 93 SER A C 1
ATOM 729 O O . SER A 1 93 ? -2.502 1.221 12.499 1.00 94.25 93 SER A O 1
ATOM 731 N N . LEU A 1 94 ? -1.066 2.581 13.528 1.00 95.06 94 LEU A N 1
ATOM 732 C CA . LEU A 1 94 ? -1.029 1.776 14.750 1.00 95.06 94 LEU A CA 1
ATOM 733 C C . LEU A 1 94 ? -2.398 1.712 15.444 1.00 95.06 94 LEU A C 1
ATOM 735 O O . LEU A 1 94 ? -2.812 0.652 15.910 1.00 95.06 94 LEU A O 1
ATOM 739 N N . THR A 1 95 ? -3.123 2.830 15.488 1.00 95.94 95 THR A N 1
ATOM 740 C CA . THR A 1 95 ? -4.480 2.871 16.048 1.00 95.94 95 THR A CA 1
ATOM 741 C C . THR A 1 95 ? -5.407 1.972 15.236 1.00 95.94 95 THR A C 1
ATOM 743 O O . THR A 1 95 ? -6.131 1.160 15.810 1.00 95.94 95 THR A O 1
ATOM 746 N N . ARG A 1 96 ? -5.336 2.043 13.902 1.00 96.81 96 ARG A N 1
ATOM 747 C CA . ARG A 1 96 ? -6.090 1.158 13.010 1.00 96.81 96 ARG A CA 1
ATOM 748 C C . ARG A 1 96 ? -5.788 -0.305 13.299 1.00 96.81 96 ARG A C 1
ATOM 750 O O . ARG A 1 96 ? -6.727 -1.060 13.531 1.00 96.81 96 ARG A O 1
ATOM 757 N N . PHE A 1 97 ? -4.509 -0.670 13.389 1.00 95.19 97 PHE A N 1
ATOM 758 C CA . PHE A 1 97 ? -4.086 -2.028 13.720 1.00 95.19 97 PHE A CA 1
ATOM 759 C C . PHE A 1 97 ? -4.667 -2.515 15.049 1.00 95.19 97 PHE A C 1
ATOM 761 O O . PHE A 1 97 ? -5.227 -3.608 15.119 1.00 95.19 97 PHE A O 1
ATOM 768 N N . ILE A 1 98 ? -4.567 -1.707 16.107 1.00 95.94 98 ILE A N 1
ATOM 769 C CA . ILE A 1 98 ? -5.037 -2.082 17.445 1.00 95.94 98 ILE A CA 1
ATOM 770 C C . ILE A 1 98 ? -6.551 -2.295 17.440 1.00 95.94 98 ILE A C 1
ATOM 772 O O . ILE A 1 98 ? -7.019 -3.356 17.855 1.00 95.94 98 ILE A O 1
ATOM 776 N N . PHE A 1 99 ? -7.325 -1.321 16.960 1.00 95.69 99 PHE A N 1
ATOM 777 C CA . PHE A 1 99 ? -8.787 -1.386 16.996 1.00 95.69 99 PHE A CA 1
ATOM 778 C C . PHE A 1 99 ? -9.338 -2.485 16.084 1.00 95.69 99 PHE A C 1
ATOM 780 O O . PHE A 1 99 ? -10.216 -3.246 16.495 1.00 95.69 99 PHE A O 1
ATOM 787 N N . ASN A 1 100 ? -8.792 -2.624 14.877 1.00 95.12 100 ASN A N 1
ATOM 788 C CA . ASN A 1 100 ? -9.230 -3.648 13.937 1.00 95.12 100 ASN A CA 1
ATOM 789 C C . ASN A 1 100 ? -8.812 -5.049 14.404 1.00 95.12 100 ASN A C 1
ATOM 791 O O . ASN A 1 100 ? -9.606 -5.982 14.311 1.00 95.12 100 ASN A O 1
ATOM 795 N N . SER A 1 101 ? -7.626 -5.214 14.996 1.00 93.94 101 SER A N 1
ATOM 796 C CA . SER A 1 101 ? -7.193 -6.521 15.508 1.00 93.94 101 SER A CA 1
ATOM 797 C C . SER A 1 101 ? -7.963 -6.964 16.752 1.00 93.94 101 SER A C 1
ATOM 799 O O . SER A 1 101 ? -8.255 -8.149 16.895 1.00 93.94 101 SER A O 1
ATOM 801 N N . THR A 1 102 ? -8.299 -6.031 17.647 1.00 94.44 102 THR A N 1
ATOM 802 C CA . THR A 1 102 ? -8.959 -6.343 18.926 1.00 94.44 102 THR A CA 1
ATOM 803 C C . THR A 1 102 ? -10.478 -6.385 18.796 1.00 94.44 102 THR A C 1
ATOM 805 O O . THR A 1 102 ? -11.090 -7.427 19.014 1.00 94.44 102 THR A O 1
ATOM 808 N N . ILE A 1 103 ? -11.094 -5.267 18.411 1.00 94.81 103 ILE A N 1
ATOM 809 C CA . ILE A 1 103 ? -12.551 -5.127 18.295 1.00 94.81 103 ILE A CA 1
ATOM 810 C C . ILE A 1 103 ? -13.030 -5.685 16.954 1.00 94.81 103 ILE A C 1
ATOM 812 O O . ILE A 1 103 ? -14.066 -6.340 16.878 1.00 94.81 103 ILE A O 1
ATOM 816 N N . GLY A 1 104 ? -12.255 -5.463 15.893 1.00 91.62 104 GLY A N 1
ATOM 817 C CA . GLY A 1 104 ? -12.596 -5.884 14.537 1.00 91.62 104 GLY A CA 1
ATOM 818 C C . GLY A 1 104 ? -12.343 -7.361 14.220 1.00 91.62 104 GLY A C 1
ATOM 819 O O . GLY A 1 104 ? -12.323 -7.718 13.046 1.00 91.62 104 GLY A O 1
ATOM 820 N N . LEU A 1 105 ? -12.145 -8.220 15.229 1.00 93.69 105 LEU A N 1
ATOM 821 C CA . LEU A 1 105 ? -11.824 -9.649 15.088 1.00 93.69 105 LEU A CA 1
ATOM 822 C C . LEU A 1 105 ? -10.635 -9.900 14.143 1.00 93.69 105 LEU A C 1
ATOM 824 O O . LEU A 1 105 ? -10.812 -10.371 13.019 1.00 93.69 105 LEU A O 1
ATOM 828 N N . PHE A 1 106 ? -9.419 -9.580 14.595 1.00 91.69 106 PHE A N 1
ATOM 829 C CA . PHE A 1 106 ? -8.176 -9.718 13.815 1.00 91.69 106 PHE A CA 1
ATOM 830 C C . PHE A 1 106 ? -8.138 -8.907 12.510 1.00 91.69 106 PHE A C 1
ATOM 832 O O . PHE A 1 106 ? -7.307 -9.151 11.640 1.00 91.69 106 PHE A O 1
ATOM 839 N N . GLY A 1 107 ? -9.014 -7.916 12.378 1.00 89.56 107 GLY A N 1
ATOM 840 C CA . GLY A 1 107 ? -9.119 -7.064 11.206 1.00 89.56 107 GLY A CA 1
ATOM 841 C C . GLY A 1 107 ? -10.174 -7.498 10.202 1.00 89.56 107 GLY A C 1
ATOM 842 O O . GLY A 1 107 ? -10.278 -6.861 9.168 1.00 89.56 107 GLY A O 1
ATOM 843 N N . LEU A 1 108 ? -11.002 -8.509 10.482 1.00 91.50 108 LEU A N 1
ATOM 844 C CA . LEU A 1 108 ? -12.141 -8.846 9.616 1.00 91.50 108 LEU A CA 1
ATOM 845 C C . LEU A 1 108 ? -13.143 -7.680 9.490 1.00 91.50 108 LEU A C 1
ATOM 847 O O . LEU A 1 108 ? -13.773 -7.497 8.446 1.00 91.50 108 LEU A O 1
ATOM 851 N N . PHE A 1 109 ? -13.268 -6.851 10.524 1.00 93.12 109 PHE A N 1
ATOM 852 C CA . PHE A 1 109 ? -14.108 -5.657 10.528 1.00 93.12 109 PHE A CA 1
ATOM 853 C C . PHE A 1 109 ? -13.260 -4.388 10.675 1.00 93.12 109 PHE A C 1
ATOM 855 O O . PHE A 1 109 ? -12.460 -4.268 11.602 1.00 93.12 109 PHE A O 1
ATOM 862 N N . ASP A 1 110 ? -13.471 -3.416 9.782 1.00 92.75 110 ASP A N 1
ATOM 863 C CA . ASP A 1 110 ? -12.784 -2.117 9.817 1.00 92.75 110 ASP A CA 1
ATOM 864 C C . ASP A 1 110 ? -13.459 -1.147 10.803 1.00 92.75 110 ASP A C 1
ATOM 866 O O . ASP A 1 110 ? -14.167 -0.210 10.426 1.00 92.75 110 ASP A O 1
ATOM 870 N N . VAL A 1 111 ? -13.257 -1.406 12.094 1.00 93.50 111 VAL A N 1
ATOM 871 C CA . VAL A 1 111 ? -13.774 -0.589 13.202 1.00 93.50 111 VAL A CA 1
ATOM 872 C C . VAL A 1 111 ? -13.131 0.796 13.203 1.00 93.50 111 VAL A C 1
ATOM 874 O O . VAL A 1 111 ? -13.818 1.800 13.369 1.00 93.50 111 VAL A O 1
ATOM 877 N N . ALA A 1 112 ? -11.823 0.870 12.963 1.00 92.50 112 ALA A N 1
ATOM 878 C CA . ALA A 1 112 ? -11.089 2.128 12.947 1.00 92.50 112 ALA A CA 1
ATOM 879 C C . ALA A 1 112 ? -11.544 3.060 11.812 1.00 92.50 112 ALA A C 1
ATOM 881 O O . ALA A 1 112 ? -11.664 4.268 12.016 1.00 92.50 112 ALA A O 1
ATOM 882 N N . GLY A 1 113 ? -11.861 2.510 10.634 1.00 91.88 113 GLY A N 1
ATOM 883 C CA . GLY A 1 113 ? -12.483 3.270 9.548 1.00 91.88 113 GLY A CA 1
ATOM 884 C C . GLY A 1 113 ? -13.861 3.815 9.932 1.00 91.88 113 GLY A C 1
ATOM 885 O O . GLY A 1 113 ? -14.147 4.983 9.679 1.00 91.88 113 GLY A O 1
ATOM 886 N N . ALA A 1 114 ? -14.685 3.020 10.624 1.00 91.94 114 ALA A N 1
A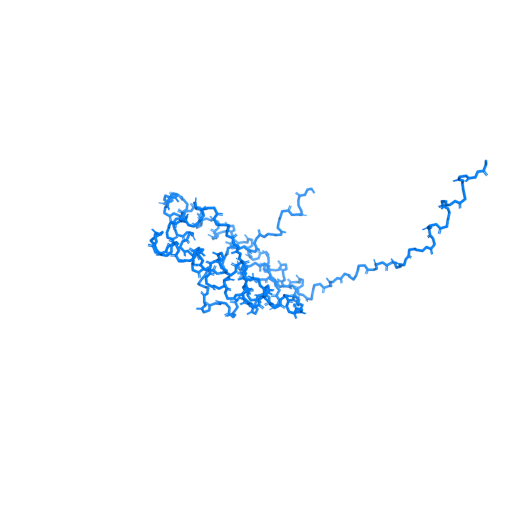TOM 887 C CA . ALA A 1 114 ? -15.982 3.476 11.135 1.00 91.94 114 ALA A CA 1
ATOM 888 C C . ALA A 1 114 ? -15.860 4.593 12.194 1.00 91.94 114 ALA A C 1
ATOM 890 O O . ALA A 1 114 ? -16.780 5.391 12.353 1.00 91.94 114 ALA A O 1
ATOM 891 N N . MET A 1 115 ? -14.717 4.685 12.880 1.00 93.00 115 MET A N 1
ATOM 892 C CA . MET A 1 115 ? -14.378 5.775 13.806 1.00 93.00 115 MET A CA 1
ATOM 893 C C . MET A 1 115 ? -13.837 7.035 13.105 1.00 93.00 115 MET A C 1
ATOM 895 O O . MET A 1 115 ? -13.512 8.011 13.778 1.00 93.00 115 MET A O 1
ATOM 899 N N . GLY A 1 116 ? -13.718 7.030 11.773 1.00 93.50 116 GLY A N 1
ATOM 900 C CA . GLY A 1 116 ? -13.195 8.157 10.996 1.00 93.50 116 GLY A CA 1
ATOM 901 C C . GLY A 1 116 ? -11.667 8.228 10.933 1.00 93.50 116 GLY A C 1
ATOM 902 O O . GLY A 1 116 ? -11.121 9.251 10.529 1.00 93.50 116 GLY A O 1
ATOM 903 N N . ILE A 1 117 ? -10.956 7.165 11.321 1.00 93.25 117 ILE A N 1
ATOM 904 C CA . ILE A 1 117 ? -9.498 7.118 11.189 1.00 93.25 117 ILE A CA 1
ATOM 905 C C . ILE A 1 117 ? -9.171 6.773 9.740 1.00 93.25 117 ILE A C 1
ATOM 907 O O . ILE A 1 117 ? -9.410 5.654 9.299 1.00 93.25 117 ILE A O 1
ATOM 911 N N . GLU A 1 118 ? -8.620 7.716 8.989 1.00 91.00 118 GLU A N 1
ATOM 912 C CA . GLU A 1 118 ? -8.218 7.484 7.598 1.00 91.00 118 GLU A CA 1
ATOM 913 C C . GLU A 1 118 ? -7.126 6.412 7.496 1.00 91.00 118 GLU A C 1
ATOM 915 O O . GLU A 1 118 ? -6.194 6.379 8.304 1.00 91.00 118 GLU A O 1
ATOM 920 N N . ARG A 1 119 ? -7.247 5.531 6.495 1.00 87.69 119 ARG A N 1
ATOM 921 C CA . ARG A 1 119 ? -6.202 4.566 6.141 1.00 87.69 119 ARG A CA 1
ATOM 922 C C . ARG A 1 119 ? -5.185 5.234 5.225 1.00 87.69 119 ARG A C 1
ATOM 924 O O . ARG A 1 119 ? -5.554 5.854 4.233 1.00 87.69 119 ARG A O 1
ATOM 931 N N . GLU A 1 120 ? -3.914 5.035 5.529 1.00 87.75 120 GLU A N 1
ATOM 932 C CA . GLU A 1 120 ? -2.784 5.430 4.692 1.00 87.75 120 GLU A CA 1
ATOM 933 C C . GLU A 1 120 ? -1.889 4.204 4.498 1.00 87.75 120 GLU A C 1
ATOM 935 O O . GLU A 1 120 ? -1.986 3.253 5.269 1.00 87.75 120 GLU A O 1
ATOM 940 N N . ARG A 1 121 ? -1.047 4.192 3.462 1.00 85.88 121 ARG A N 1
ATOM 941 C CA . ARG A 1 121 ? -0.109 3.094 3.213 1.00 85.88 121 ARG A CA 1
ATOM 942 C C . ARG A 1 121 ? 1.271 3.662 2.950 1.00 85.88 121 ARG A C 1
ATOM 944 O O . ARG A 1 121 ? 1.392 4.621 2.194 1.00 85.88 121 ARG A O 1
ATOM 951 N N . GLU A 1 122 ? 2.271 3.071 3.585 1.00 85.19 122 GLU A N 1
ATOM 952 C CA . GLU A 1 122 ? 3.674 3.444 3.452 1.00 85.19 122 GLU A CA 1
ATOM 953 C C . GLU A 1 122 ? 4.501 2.154 3.412 1.00 85.19 122 GLU A C 1
ATOM 955 O O . GLU A 1 122 ? 4.344 1.274 4.262 1.00 85.19 122 GLU A O 1
ATOM 960 N N . ASP A 1 123 ? 5.371 2.046 2.417 1.00 84.50 123 ASP A N 1
ATOM 961 C CA . ASP A 1 123 ? 6.263 0.907 2.198 1.00 84.50 123 ASP A CA 1
ATOM 962 C C . ASP A 1 123 ? 7.728 1.370 2.182 1.00 84.50 123 ASP A C 1
ATOM 964 O O . ASP A 1 123 ? 8.035 2.568 2.208 1.00 84.50 123 ASP A O 1
ATOM 968 N N . LEU A 1 124 ? 8.659 0.419 2.169 1.00 80.31 124 LEU A N 1
ATOM 969 C CA . LEU A 1 124 ? 10.087 0.709 2.138 1.00 80.31 124 LEU A CA 1
ATOM 970 C C . LEU A 1 124 ? 10.511 1.420 0.852 1.00 80.31 124 LEU A C 1
ATOM 972 O O . LEU A 1 124 ? 11.462 2.197 0.894 1.00 80.31 124 LEU A O 1
ATOM 976 N N . GLY A 1 125 ? 9.825 1.202 -0.273 1.00 81.62 125 GLY A N 1
ATOM 977 C CA . GLY A 1 125 ? 10.084 1.929 -1.518 1.00 81.62 125 GLY A CA 1
ATOM 978 C C . GLY A 1 125 ? 9.858 3.430 -1.333 1.00 81.62 125 GLY A C 1
ATOM 979 O O . GLY A 1 125 ? 10.738 4.240 -1.630 1.00 81.62 125 GLY A O 1
ATOM 980 N N . GLN A 1 126 ? 8.728 3.799 -0.728 1.00 83.19 126 GLN A N 1
ATOM 981 C CA . GLN A 1 126 ? 8.404 5.175 -0.347 1.00 83.19 126 GLN A CA 1
ATOM 982 C C . GLN A 1 126 ? 9.356 5.724 0.720 1.00 83.19 126 GLN A C 1
ATOM 984 O O . GLN A 1 126 ? 9.781 6.877 0.632 1.00 83.19 126 GLN A O 1
ATOM 989 N N . THR A 1 127 ? 9.761 4.903 1.691 1.00 83.75 127 THR A N 1
ATOM 990 C CA . THR A 1 127 ? 10.758 5.301 2.693 1.00 83.75 127 THR A CA 1
ATOM 991 C C . THR A 1 127 ? 12.101 5.627 2.049 1.00 83.75 127 THR A C 1
ATOM 993 O O . THR A 1 127 ? 12.680 6.675 2.319 1.00 83.75 127 THR A O 1
ATOM 996 N N . LEU A 1 128 ? 12.590 4.778 1.148 1.00 81.69 128 LEU A N 1
ATOM 997 C CA . LEU A 1 128 ? 13.818 5.031 0.398 1.00 81.69 128 LEU A CA 1
ATOM 998 C C . LEU A 1 128 ? 13.681 6.283 -0.485 1.00 81.69 128 LEU A C 1
ATOM 1000 O O . LEU A 1 128 ? 14.617 7.079 -0.561 1.00 81.69 128 LEU A O 1
ATOM 1004 N N . ALA A 1 129 ? 12.506 6.505 -1.084 1.00 85.31 129 ALA A N 1
ATOM 1005 C CA . ALA A 1 129 ? 12.204 7.721 -1.838 1.00 85.31 129 ALA A CA 1
ATOM 1006 C C . ALA A 1 129 ? 12.319 8.985 -0.971 1.00 85.31 129 ALA A C 1
ATOM 1008 O O . ALA A 1 129 ? 12.933 9.965 -1.391 1.00 85.31 129 ALA A O 1
ATOM 1009 N N . TYR A 1 130 ? 11.769 8.948 0.246 1.00 87.69 130 TYR A N 1
ATOM 1010 C CA . TYR A 1 130 ? 11.832 10.049 1.209 1.00 87.69 130 TYR A CA 1
ATOM 1011 C C . TYR A 1 130 ? 13.280 10.431 1.559 1.00 87.69 130 TYR A C 1
ATOM 1013 O O . TYR A 1 130 ? 13.592 11.610 1.706 1.00 87.69 130 TYR A O 1
ATOM 1021 N N . TRP A 1 131 ? 14.181 9.447 1.617 1.00 88.50 131 TRP A N 1
ATOM 1022 C CA . TRP A 1 131 ? 15.612 9.644 1.876 1.00 88.50 131 TRP A CA 1
ATOM 1023 C C . TRP A 1 131 ? 16.453 9.928 0.619 1.00 88.50 131 TRP A C 1
ATOM 1025 O O . TRP A 1 131 ? 17.681 9.943 0.688 1.00 88.50 131 TRP A O 1
ATOM 1035 N N . GLY A 1 132 ? 15.817 10.184 -0.528 1.00 83.19 132 GLY A N 1
ATOM 1036 C CA . GLY A 1 132 ? 16.496 10.606 -1.755 1.00 83.19 132 GLY A CA 1
ATOM 1037 C C . GLY A 1 132 ? 17.037 9.467 -2.621 1.00 83.19 132 GLY A C 1
ATOM 1038 O O . GLY A 1 132 ? 17.793 9.721 -3.558 1.00 83.19 132 GLY A O 1
ATOM 1039 N N . VAL A 1 133 ? 16.651 8.215 -2.356 1.00 83.62 133 VAL A N 1
ATOM 1040 C CA . VAL A 1 133 ? 16.963 7.098 -3.254 1.00 83.62 133 VAL A CA 1
ATOM 1041 C C . VAL A 1 133 ? 16.063 7.193 -4.487 1.00 83.62 133 VAL A C 1
ATOM 1043 O O . VAL A 1 133 ? 14.833 7.087 -4.400 1.00 83.62 133 VAL A O 1
ATOM 1046 N N . GLY A 1 134 ? 16.686 7.389 -5.651 1.00 79.06 134 GLY A N 1
ATOM 1047 C CA . GLY A 1 134 ? 15.990 7.395 -6.936 1.00 79.06 134 GLY A CA 1
ATOM 1048 C C . GLY A 1 134 ? 15.248 6.079 -7.192 1.00 79.06 134 GLY A C 1
ATOM 1049 O O . GLY A 1 134 ? 15.629 5.028 -6.681 1.00 79.06 134 GLY A O 1
ATOM 1050 N N . SER A 1 135 ? 14.187 6.127 -7.998 1.00 71.88 135 SER A N 1
ATOM 1051 C CA . SER A 1 135 ? 13.408 4.946 -8.408 1.00 71.88 135 SER A CA 1
ATOM 1052 C C . SER A 1 135 ? 14.270 3.878 -9.097 1.00 71.88 135 SER A C 1
ATOM 1054 O O . SER A 1 135 ? 14.018 2.679 -8.966 1.00 71.88 135 SER A O 1
ATOM 1056 N N . GLY A 1 136 ? 15.318 4.306 -9.805 1.00 72.19 136 GLY A N 1
ATOM 1057 C CA . GLY A 1 136 ? 16.083 3.444 -10.699 1.00 72.19 136 GLY A CA 1
ATOM 1058 C C . GLY A 1 136 ? 15.278 3.070 -11.951 1.00 72.19 136 GLY A C 1
ATOM 1059 O O . GLY A 1 136 ? 14.186 3.602 -12.163 1.00 72.19 136 GLY A O 1
ATOM 1060 N N . PRO A 1 137 ? 15.803 2.163 -12.793 1.00 74.75 137 PRO A N 1
ATOM 1061 C CA . PRO A 1 137 ? 15.164 1.802 -14.053 1.00 74.75 137 PRO A CA 1
ATOM 1062 C C . PRO A 1 137 ? 13.762 1.223 -13.853 1.00 74.75 137 PRO A C 1
ATOM 1064 O O . PRO A 1 137 ? 13.525 0.430 -12.935 1.00 74.75 137 PRO A O 1
ATOM 1067 N N . TYR A 1 138 ? 12.853 1.598 -14.750 1.00 75.94 138 TYR A N 1
ATOM 1068 C CA . TYR A 1 138 ? 11.508 1.044 -14.816 1.00 75.94 138 TYR A CA 1
ATOM 1069 C C . TYR A 1 138 ? 11.544 -0.418 -15.278 1.00 75.94 138 TYR A C 1
ATOM 1071 O O . TYR A 1 138 ? 12.246 -0.776 -16.228 1.00 75.94 138 TYR A O 1
ATOM 1079 N N . LEU A 1 139 ? 10.784 -1.278 -14.603 1.00 78.69 139 LEU A N 1
ATOM 1080 C CA . LEU A 1 139 ? 10.753 -2.705 -14.887 1.00 78.69 139 LEU A CA 1
ATOM 1081 C C . LEU A 1 139 ? 9.344 -3.268 -14.705 1.00 78.69 139 LEU A C 1
ATOM 1083 O O . LEU A 1 139 ? 8.747 -3.159 -13.639 1.00 78.69 139 LEU A O 1
ATOM 1087 N N . VAL A 1 140 ? 8.830 -3.951 -15.724 1.00 74.81 140 VAL A N 1
ATOM 1088 C CA . VAL A 1 140 ? 7.591 -4.724 -15.629 1.00 74.81 140 VAL A CA 1
ATOM 1089 C C . VAL A 1 140 ? 7.934 -6.142 -15.198 1.00 74.81 140 VAL A C 1
ATOM 1091 O O . VAL A 1 140 ? 8.665 -6.873 -15.873 1.00 74.81 140 VAL A O 1
ATOM 1094 N N . LEU A 1 141 ? 7.378 -6.537 -14.061 1.00 77.56 141 LEU A N 1
ATOM 1095 C CA . LEU A 1 141 ? 7.533 -7.860 -13.487 1.00 77.56 141 LEU A CA 1
ATOM 1096 C C . LEU A 1 141 ? 6.418 -8.791 -13.983 1.00 77.56 141 LEU A C 1
ATOM 1098 O O . LEU A 1 141 ? 5.263 -8.364 -14.120 1.00 77.56 141 LEU A O 1
ATOM 1102 N N . PRO A 1 142 ? 6.717 -10.080 -14.214 1.00 73.38 142 PRO A N 1
ATOM 1103 C CA . PRO A 1 142 ? 5.689 -11.060 -14.527 1.00 73.38 142 PRO A CA 1
ATOM 1104 C C . PRO A 1 142 ? 4.702 -11.174 -13.358 1.00 73.38 142 PRO A C 1
ATOM 1106 O O . PRO A 1 142 ? 5.110 -11.298 -12.203 1.00 73.38 142 PRO A O 1
ATOM 1109 N N . ILE A 1 143 ? 3.405 -11.147 -13.668 1.00 71.44 143 ILE A N 1
ATOM 1110 C CA . ILE A 1 143 ? 2.239 -11.202 -12.765 1.00 71.44 143 ILE A CA 1
ATOM 1111 C C . ILE A 1 143 ? 2.093 -9.961 -11.865 1.00 71.44 143 ILE A C 1
ATOM 1113 O O . ILE A 1 143 ? 0.988 -9.456 -11.701 1.00 71.44 143 ILE A O 1
ATOM 1117 N N . LEU A 1 144 ? 3.195 -9.450 -11.317 1.00 66.75 144 LEU A N 1
ATOM 1118 C CA . LEU A 1 144 ? 3.241 -8.347 -10.352 1.00 66.75 144 LEU A CA 1
ATOM 1119 C C . LEU A 1 144 ? 3.044 -6.954 -10.974 1.00 66.75 144 LEU A C 1
ATOM 1121 O O . LEU A 1 144 ? 2.697 -6.027 -10.248 1.00 66.75 144 LEU A O 1
ATOM 1125 N N . GLY A 1 145 ? 3.246 -6.805 -12.288 1.00 71.06 145 GLY A N 1
ATOM 1126 C CA . GLY A 1 145 ? 2.998 -5.551 -13.004 1.00 71.06 145 GLY A CA 1
ATOM 1127 C C . GLY A 1 145 ? 4.190 -4.582 -13.036 1.00 71.06 145 GLY A C 1
ATOM 1128 O O . GLY A 1 145 ? 5.332 -5.009 -12.847 1.00 71.06 145 GLY A O 1
ATOM 1129 N N . PRO A 1 146 ? 3.940 -3.300 -13.365 1.00 73.19 146 PRO A N 1
ATOM 1130 C CA . PRO A 1 146 ? 4.928 -2.221 -13.299 1.00 73.19 146 PRO A CA 1
ATOM 1131 C C . PRO A 1 146 ? 5.624 -2.156 -11.936 1.00 73.19 146 PRO A C 1
ATOM 1133 O O . PRO A 1 146 ? 5.006 -2.467 -10.927 1.00 73.19 146 PRO A O 1
ATOM 1136 N N . SER A 1 147 ? 6.900 -1.782 -11.916 1.00 73.12 147 SER A N 1
ATOM 1137 C CA . SER A 1 147 ? 7.695 -1.513 -10.713 1.00 73.12 147 SER A CA 1
ATOM 1138 C C . SER A 1 147 ? 8.941 -0.718 -11.122 1.00 73.12 147 SER A C 1
ATOM 1140 O O . SER A 1 147 ? 9.236 -0.543 -12.307 1.00 73.12 147 SER A O 1
ATOM 1142 N N . ASN A 1 148 ? 9.725 -0.265 -10.150 1.00 75.00 148 ASN A N 1
ATOM 1143 C CA . ASN A 1 148 ? 11.110 0.157 -10.363 1.00 75.00 148 ASN A CA 1
ATOM 1144 C C . ASN A 1 148 ? 12.054 -0.607 -9.417 1.00 75.00 148 ASN A C 1
ATOM 1146 O O . ASN A 1 148 ? 11.597 -1.382 -8.571 1.00 75.00 148 ASN A O 1
ATOM 1150 N N . LEU A 1 149 ? 13.368 -0.452 -9.602 1.00 73.38 149 LEU A N 1
ATOM 1151 C CA . LEU A 1 149 ? 14.374 -1.210 -8.849 1.00 73.38 149 LEU A CA 1
ATOM 1152 C C . LEU A 1 149 ? 14.302 -0.941 -7.338 1.00 73.38 149 LEU A C 1
ATOM 1154 O O . LEU A 1 149 ? 14.446 -1.872 -6.542 1.00 73.38 149 LEU A O 1
ATOM 1158 N N . ARG A 1 150 ? 14.052 0.311 -6.944 1.00 76.44 150 ARG A N 1
ATOM 1159 C CA . ARG A 1 150 ? 13.890 0.696 -5.537 1.00 76.44 150 ARG A CA 1
ATOM 1160 C C . ARG A 1 150 ? 12.661 0.034 -4.924 1.00 76.44 150 ARG A C 1
ATOM 1162 O O . ARG A 1 150 ? 12.769 -0.573 -3.863 1.00 76.44 150 ARG A O 1
ATOM 1169 N N . ASP A 1 151 ? 11.523 0.110 -5.600 1.00 68.75 151 ASP A N 1
ATOM 1170 C CA . ASP A 1 151 ? 10.257 -0.423 -5.100 1.00 68.75 151 ASP A CA 1
ATOM 1171 C C . ASP A 1 151 ? 10.276 -1.963 -5.089 1.00 68.75 151 ASP A C 1
ATOM 1173 O O . ASP A 1 151 ? 9.740 -2.583 -4.173 1.00 68.75 151 ASP A O 1
ATOM 1177 N N . LEU A 1 152 ? 11.007 -2.606 -6.011 1.00 67.38 152 LEU A N 1
ATOM 1178 C CA . LEU A 1 152 ? 11.290 -4.045 -5.950 1.00 67.38 152 LEU A CA 1
ATOM 1179 C C . LEU A 1 152 ? 12.106 -4.407 -4.698 1.00 67.38 152 LEU A C 1
ATOM 1181 O O . LEU A 1 152 ? 11.791 -5.387 -4.019 1.00 67.38 152 LEU A O 1
ATOM 1185 N N . GLY A 1 153 ? 13.144 -3.625 -4.388 1.00 66.12 153 GLY A N 1
ATOM 1186 C CA . GLY A 1 153 ? 13.933 -3.781 -3.165 1.00 66.12 153 GLY A CA 1
ATOM 1187 C C . GLY A 1 153 ? 13.091 -3.574 -1.905 1.00 66.12 153 GLY A C 1
ATOM 1188 O O . GLY A 1 153 ? 13.171 -4.381 -0.980 1.00 66.12 153 GLY A O 1
ATOM 1189 N N . GLY A 1 154 ? 12.222 -2.559 -1.915 1.00 61.59 154 GLY A N 1
ATOM 1190 C CA . GLY A 1 154 ? 11.254 -2.289 -0.854 1.00 61.59 154 GLY A CA 1
ATOM 1191 C C . GLY A 1 154 ? 10.320 -3.473 -0.615 1.00 61.59 154 GLY A C 1
ATOM 1192 O O . GLY A 1 154 ? 10.278 -3.999 0.490 1.00 61.59 154 GLY A O 1
ATOM 1193 N N . ARG A 1 155 ? 9.694 -4.006 -1.672 1.00 68.25 155 ARG A N 1
ATOM 1194 C CA . ARG A 1 155 ? 8.826 -5.199 -1.604 1.00 68.25 155 ARG A CA 1
ATOM 1195 C C . ARG A 1 155 ? 9.537 -6.442 -1.064 1.00 68.25 155 ARG A C 1
ATOM 1197 O O . ARG A 1 155 ? 8.920 -7.279 -0.412 1.00 68.25 155 ARG A O 1
ATOM 1204 N N . ILE A 1 156 ? 10.828 -6.619 -1.355 1.00 62.91 156 ILE A N 1
ATOM 1205 C CA . ILE A 1 156 ? 11.612 -7.733 -0.795 1.00 62.91 156 ILE A CA 1
ATOM 1206 C C . ILE A 1 156 ? 11.892 -7.504 0.695 1.00 62.91 156 ILE A C 1
ATOM 1208 O O . ILE A 1 156 ? 11.812 -8.456 1.470 1.00 62.91 156 ILE A O 1
ATOM 1212 N N . GLY A 1 157 ? 12.200 -6.268 1.091 1.00 60.38 157 GLY A N 1
ATOM 1213 C CA . GLY A 1 157 ? 12.424 -5.899 2.489 1.00 60.38 157 GLY A CA 1
ATOM 1214 C C . GLY A 1 157 ? 11.156 -5.963 3.345 1.00 60.38 157 GLY A C 1
ATOM 1215 O O . GLY A 1 157 ? 11.234 -6.364 4.503 1.00 60.38 157 GLY A O 1
ATOM 1216 N N . ASP A 1 158 ? 9.999 -5.642 2.760 1.00 60.16 158 ASP A N 1
ATOM 1217 C CA . ASP A 1 158 ? 8.699 -5.638 3.438 1.00 60.16 158 ASP A CA 1
ATOM 1218 C C . ASP A 1 158 ? 8.040 -7.023 3.478 1.00 60.16 158 ASP A C 1
ATOM 1220 O O . ASP A 1 158 ? 7.249 -7.293 4.376 1.00 60.16 158 ASP A O 1
ATOM 1224 N N . ARG A 1 159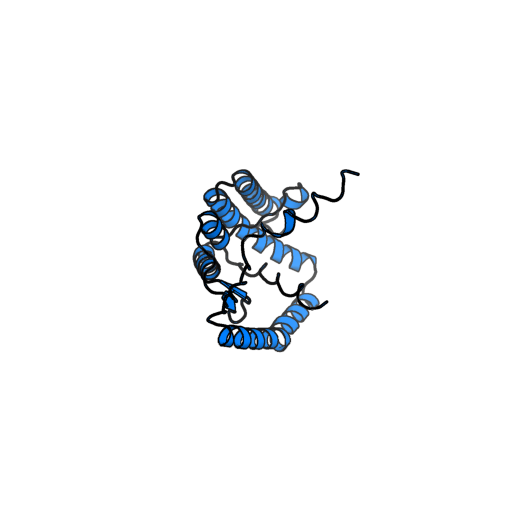 ? 8.414 -7.957 2.590 1.00 60.12 159 ARG A N 1
ATOM 1225 C CA . ARG A 1 159 ? 7.890 -9.340 2.539 1.00 60.12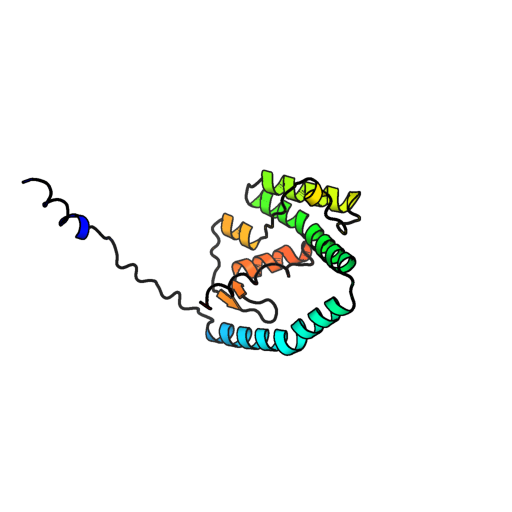 159 ARG A CA 1
ATOM 1226 C C . ARG A 1 159 ? 7.816 -10.110 3.870 1.00 60.12 159 ARG A C 1
ATOM 1228 O O . ARG A 1 159 ? 6.829 -10.818 4.057 1.00 60.12 159 ARG A O 1
ATOM 1235 N N . PRO A 1 160 ? 8.809 -10.066 4.783 1.00 53.62 160 PRO A N 1
ATOM 1236 C CA . PRO A 1 160 ? 8.693 -10.752 6.072 1.00 53.62 160 PRO A CA 1
ATOM 1237 C C . PRO A 1 160 ? 7.641 -10.129 7.000 1.00 53.62 160 PRO A C 1
ATOM 1239 O O . PRO A 1 160 ? 7.208 -10.788 7.943 1.00 53.62 160 PRO A O 1
ATOM 1242 N N . LEU A 1 161 ? 7.233 -8.883 6.746 1.00 48.19 161 LEU A N 1
ATOM 1243 C CA . LEU A 1 161 ? 6.297 -8.132 7.576 1.00 48.19 161 LEU A CA 1
ATOM 1244 C C . LEU A 1 161 ? 4.925 -7.944 6.892 1.00 48.19 161 LEU A C 1
ATOM 1246 O O . LEU A 1 161 ? 3.935 -7.836 7.610 1.00 48.19 161 LEU A O 1
ATOM 1250 N N . SER A 1 162 ? 4.849 -7.969 5.547 1.00 48.28 162 SER A N 1
ATOM 1251 C CA . SER A 1 162 ? 3.643 -7.809 4.703 1.00 48.28 162 SER A CA 1
ATOM 1252 C C . SER A 1 162 ? 3.379 -9.088 3.912 1.00 48.28 162 SER A C 1
ATOM 1254 O O . SER A 1 162 ? 3.970 -9.303 2.849 1.00 48.28 162 SER A O 1
ATOM 1256 N N . PRO A 1 163 ? 2.455 -9.958 4.344 1.00 45.81 163 PRO A N 1
ATOM 1257 C CA . PRO A 1 163 ? 2.062 -11.094 3.520 1.00 45.81 163 PRO A CA 1
ATOM 1258 C C . PRO A 1 163 ? 1.336 -10.672 2.230 1.00 45.81 163 PRO A C 1
ATOM 1260 O O . PRO A 1 163 ? 1.209 -11.487 1.315 1.00 45.81 163 PRO A O 1
ATOM 1263 N N . VAL A 1 164 ? 0.838 -9.426 2.142 1.00 56.00 164 VAL A N 1
ATOM 1264 C CA . VAL A 1 164 ? -0.046 -8.966 1.056 1.00 56.00 164 VAL A CA 1
ATOM 1265 C C . VAL A 1 164 ? 0.377 -7.611 0.493 1.00 56.00 164 VAL A C 1
ATOM 1267 O O . VAL A 1 164 ? -0.346 -6.617 0.518 1.00 56.00 164 VAL A O 1
ATOM 1270 N N . ASP A 1 165 ? 1.530 -7.595 -0.167 1.00 57.25 165 ASP A N 1
ATOM 1271 C CA . ASP A 1 165 ? 1.863 -6.531 -1.118 1.00 57.25 165 ASP A CA 1
ATOM 1272 C C . ASP A 1 165 ? 1.317 -6.844 -2.515 1.00 57.25 165 ASP A C 1
ATOM 1274 O O . ASP A 1 165 ? 2.056 -7.002 -3.483 1.00 57.25 165 ASP A O 1
ATOM 1278 N N . TRP A 1 166 ? -0.014 -6.938 -2.609 1.00 42.88 166 TRP A N 1
ATOM 1279 C CA . TRP A 1 166 ? -0.730 -7.192 -3.869 1.00 42.88 166 TRP A CA 1
ATOM 1280 C C . TRP A 1 166 ? -1.763 -6.131 -4.245 1.00 42.88 166 TRP A C 1
ATOM 1282 O O . TRP A 1 166 ? -2.494 -6.332 -5.212 1.00 42.88 166 TRP A O 1
ATOM 1292 N N . GLN A 1 167 ? -1.871 -5.021 -3.503 1.00 46.00 167 GLN A N 1
ATOM 1293 C CA . GLN A 1 167 ? -3.105 -4.236 -3.581 1.00 46.00 167 GLN A CA 1
ATOM 1294 C C . GLN A 1 167 ? -3.075 -2.831 -4.165 1.00 46.00 167 GLN A C 1
ATOM 1296 O O . GLN A 1 167 ? -4.171 -2.351 -4.375 1.00 46.00 167 GLN A O 1
ATOM 1301 N N . ASN A 1 168 ? -1.950 -2.196 -4.525 1.00 44.47 168 ASN A N 1
ATOM 1302 C CA . ASN A 1 168 ? -2.015 -0.930 -5.284 1.00 44.47 168 ASN A CA 1
ATOM 1303 C C . ASN A 1 168 ? -0.718 -0.619 -6.048 1.00 44.47 168 ASN A C 1
ATOM 1305 O O . ASN A 1 168 ? 0.108 0.152 -5.583 1.00 44.47 168 ASN A O 1
ATOM 1309 N N . GLU A 1 169 ? -0.577 -1.187 -7.245 1.00 45.41 169 GLU A N 1
ATOM 1310 C CA . GLU A 1 169 ? 0.244 -0.609 -8.325 1.00 45.41 169 GLU A CA 1
ATOM 1311 C C . GLU A 1 169 ? -0.391 -0.901 -9.701 1.00 45.41 169 GLU A C 1
ATOM 1313 O O . GLU A 1 169 ? 0.268 -1.076 -10.720 1.00 45.41 169 GLU A O 1
ATOM 1318 N N . VAL A 1 170 ? -1.729 -0.933 -9.738 1.00 36.47 170 VAL A N 1
ATOM 1319 C CA . VAL A 1 170 ? -2.520 -0.852 -10.979 1.00 36.47 170 VAL A CA 1
ATOM 1320 C C . VAL A 1 170 ? -3.115 0.553 -11.060 1.00 36.47 170 VAL A C 1
ATOM 1322 O O . VAL A 1 170 ? -4.320 0.760 -11.081 1.00 36.47 170 VAL A O 1
ATOM 1325 N N . GLY A 1 171 ? -2.229 1.544 -10.994 1.00 31.69 171 GLY A N 1
ATOM 1326 C CA . GLY A 1 171 ? -2.562 2.965 -10.964 1.00 31.69 171 GLY A CA 1
ATOM 1327 C C . GLY A 1 171 ? -1.835 3.756 -12.044 1.00 31.69 171 GLY A C 1
ATOM 1328 O O . GLY A 1 171 ? -1.413 4.868 -11.771 1.00 31.69 171 GLY A O 1
ATOM 1329 N N . VAL A 1 172 ? -1.631 3.188 -13.243 1.00 35.12 172 VAL A N 1
ATOM 1330 C CA . VAL A 1 172 ? -1.144 3.955 -14.414 1.00 35.12 172 VAL A CA 1
ATOM 1331 C C . VAL A 1 172 ? -1.752 3.490 -15.750 1.00 35.12 172 VAL A C 1
ATOM 1333 O O . VAL A 1 172 ? -1.187 3.732 -16.812 1.00 35.12 172 VAL A O 1
ATOM 1336 N N . THR A 1 173 ? -2.909 2.819 -15.746 1.00 37.12 173 THR A N 1
ATOM 1337 C CA . THR A 1 173 ? -3.589 2.413 -17.001 1.00 37.12 173 THR A CA 1
ATOM 1338 C C . THR A 1 173 ? -4.829 3.253 -17.332 1.00 37.12 173 THR A C 1
ATOM 1340 O O . THR A 1 173 ? -5.442 3.030 -18.368 1.00 37.12 173 THR A O 1
ATOM 1343 N N . GLU A 1 174 ? -5.166 4.271 -16.531 1.00 31.30 174 GLU A N 1
ATOM 1344 C CA . GLU A 1 174 ? -6.277 5.197 -16.836 1.00 31.30 174 GLU A CA 1
ATOM 1345 C C . GLU A 1 174 ? -5.852 6.516 -17.514 1.00 31.30 174 GLU A C 1
ATOM 1347 O O . GLU A 1 174 ? -6.686 7.384 -17.737 1.00 31.30 174 GLU A O 1
ATOM 1352 N N . LEU A 1 175 ? -4.582 6.677 -17.910 1.00 32.50 175 LEU A N 1
ATOM 1353 C CA . LEU A 1 175 ? -4.084 7.927 -18.517 1.00 32.50 175 LEU A CA 1
ATOM 1354 C C . LEU A 1 175 ? -3.669 7.831 -19.996 1.00 32.50 175 LEU A C 1
ATOM 1356 O O . LEU A 1 175 ? -3.100 8.780 -20.521 1.00 32.50 175 LEU A O 1
ATOM 1360 N N . MET A 1 176 ? -3.967 6.727 -20.692 1.00 31.52 176 MET A N 1
ATOM 1361 C CA . MET A 1 176 ? -3.597 6.551 -22.113 1.00 31.52 176 MET A CA 1
ATOM 1362 C C . MET A 1 176 ? -4.749 6.103 -23.027 1.00 31.52 176 MET A C 1
ATOM 1364 O O . MET A 1 176 ? -4.499 5.620 -24.130 1.00 31.52 176 MET A O 1
ATOM 1368 N N . ILE A 1 177 ? -6.005 6.267 -22.600 1.00 35.56 177 ILE A N 1
ATOM 1369 C CA . ILE A 1 177 ? -7.172 6.156 -23.489 1.00 35.56 177 ILE A CA 1
ATOM 1370 C C . ILE A 1 177 ? -8.143 7.297 -23.162 1.00 35.56 177 ILE A C 1
ATOM 1372 O O . ILE A 1 177 ? -9.120 7.122 -22.436 1.00 35.56 177 ILE A O 1
ATOM 1376 N N . ALA A 1 178 ? -7.822 8.472 -23.695 1.00 35.28 178 ALA A N 1
ATOM 1377 C CA . ALA A 1 178 ? -8.795 9.454 -24.155 1.00 35.28 178 ALA A CA 1
ATOM 1378 C C . ALA A 1 178 ? -8.579 9.619 -25.663 1.00 35.28 178 ALA A C 1
ATOM 1380 O O . ALA A 1 178 ? -7.393 9.618 -26.073 1.00 35.28 178 ALA A O 1
#

Sequence (178 aa):
MTRSFYFVVALLFSPGLVFGETETDPFERWNRAMFAFNQKADSYVLSPVAKGYRAITPKPVRTGVSNFFDNLGEPITAVNSVLQAKPGKAVRSLTRFIFNSTIGLFGLFDVAGAMGIEREREDLGQTLAYWGVGSGPYLVLPILGPSNLRDLGGRIGDRPLSPVDWQNEVGVTELMIA

Foldseek 3Di:
DPDPPPPPVVVPPDPDPPPVPPPPQPCVVQQVVLVVLLVCCCVPPVVVVVVVCVVPDDPLQVLLVVQLLLLLQLCQQLVLCVLLVNNVRNVLSVVQNVCCCPVVVNRSRRVSVVVVRDDDGGWQLNSCVSVPNDQAHWHQDHNQGTGGPSVVVRCVVCVVRRVDPRPDDPPPPPPPDD